Protein 8BCS (pdb70)

Radius of gyration: 12.19 Å; Cα contacts (8 Å, |Δi|>4): 11; chains: 1; bounding box: 33×23×24 Å

Sequence (49 aa):
GELEALAKKLKALAWKLKALSKEPSAQELEALAQELEALAKKLKALAQG

Solvent-accessible surface area: 3656 Å² total; per-residue (Å²): 88,86,108,61,64,29,63,89,42,82,120,57,12,65,186,101,81,100,58,20,79,109,134,85,56,81,70,71,75,78,55,7,43,114,76,70,111,68,18,48,58,40,70,108,64,74,90,96,98

B-factor: mean 67.81, std 10.13, range [47.21, 111.09]

Foldseek 3Di:
DVVVVLVVVVVVLVVVVVVCVVVDDDVVVVVSVVVVVVSVVVVVVVVVD

Structure (mmCIF, N/CA/C/O backbone):
data_8BCS
#
_entry.id   8BCS
#
_cell.length_a   36.438
_cell.length_b   36.438
_cell.length_c   59.329
_cell.angle_alpha   90.000
_cell.angle_beta   90.000
_cell.angle_gamma   120.000
#
_symmetry.space_group_name_H-M   'P 31 2 1'
#
loop_
_entity.id
_entity.type
_entity.pdbx_description
1 polymer CC-HP1.0
2 non-polymer 'ACETATE ION'
#
loop_
_atom_site.group_PDB
_atom_site.id
_atom_site.type_symbol
_atom_site.label_atom_id
_atom_site.label_alt_id
_atom_site.label_comp_id
_atom_site.label_asym_id
_atom_site.label_entity_id
_atom_site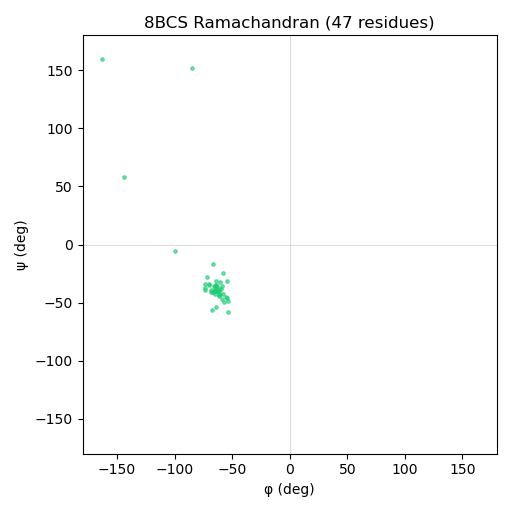.label_seq_id
_atom_site.pdbx_PDB_ins_code
_atom_site.Cartn_x
_atom_site.Cartn_y
_atom_site.Cartn_z
_atom_site.occupancy
_atom_site.B_iso_or_equiv
_atom_site.auth_seq_id
_atom_site.auth_comp_id
_atom_site.auth_asym_id
_atom_site.auth_atom_id
_atom_site.pdbx_PDB_model_num
ATOM 1 N N . GLY A 1 2 ? 6.85900 -20.61100 -4.54400 1.000 76.43139 1 GLY A N 1
ATOM 2 C CA . GLY A 1 2 ? 7.95900 -20.17600 -3.69800 1.000 79.10117 1 GLY A CA 1
ATOM 3 C C . GLY A 1 2 ? 7.57400 -19.06800 -2.72800 1.000 81.16454 1 GLY A C 1
ATOM 4 O O . GLY A 1 2 ? 6.51300 -19.13400 -2.09700 1.000 80.51968 1 GLY A O 1
ATOM 5 N N . GLU A 1 3 ? 8.44000 -18.05300 -2.59900 1.000 73.30581 2 GLU A N 1
ATOM 6 C CA . GLU A 1 3 ? 8.12000 -16.88700 -1.77700 1.000 72.35462 2 GLU A CA 1
ATOM 7 C C . GLU A 1 3 ? 6.79700 -16.24600 -2.19500 1.000 71.11860 2 GLU A C 1
ATOM 8 O O . GLU A 1 3 ? 6.08200 -15.68900 -1.35700 1.000 67.49324 2 GLU A O 1
ATOM 11 N N . LEU A 1 4 ? 6.45700 -16.31600 -3.48600 1.000 69.63603 3 LEU A N 1
ATOM 12 C CA . LEU A 1 4 ? 5.16700 -15.81500 -3.94000 1.000 73.11587 3 LEU A CA 1
ATOM 13 C C . LEU A 1 4 ? 4.02600 -16.69600 -3.44400 1.000 72.41030 3 LEU A C 1
ATOM 14 O O . LEU A 1 4 ? 2.93400 -16.19600 -3.16200 1.000 65.67578 3 LEU A O 1
ATOM 19 N N . GLU A 1 5 ? 4.26100 -18.01200 -3.35600 1.000 76.83114 4 GLU A N 1
ATOM 20 C CA . GLU A 1 5 ? 3.26900 -18.91500 -2.78100 1.000 76.49655 4 GLU A CA 1
ATOM 21 C C . GLU A 1 5 ? 3.00500 -18.56800 -1.32600 1.000 75.83578 4 GLU A C 1
ATOM 22 O O . GLU A 1 5 ? 1.85200 -18.58300 -0.87300 1.000 75.43506 4 GLU A O 1
ATOM 24 N N . ALA A 1 6 ? 4.06400 -18.23100 -0.58300 1.000 71.42304 5 ALA A N 1
ATOM 25 C CA . ALA A 1 6 ? 3.90000 -17.79500 0.80100 1.000 68.67674 5 ALA A CA 1
ATOM 26 C C . ALA A 1 6 ? 3.13900 -16.47500 0.88800 1.000 67.05627 5 ALA A C 1
ATOM 27 O O . ALA A 1 6 ? 2.33700 -16.27400 1.80800 1.000 62.22372 5 ALA A O 1
ATOM 29 N N . LEU A 1 7 ? 3.35800 -15.56800 -0.06800 1.000 65.77198 6 LEU A N 1
ATOM 30 C CA . LEU A 1 7 ? 2.69600 -14.27400 0.02200 1.000 62.13598 6 LEU A CA 1
ATOM 31 C C . LEU A 1 7 ? 1.22300 -14.39600 -0.31700 1.000 60.08597 6 LEU A C 1
ATOM 32 O O . LEU A 1 7 ? 0.38400 -13.71500 0.28700 1.000 58.59948 6 LEU A O 1
ATOM 37 N N . ALA A 1 8 ? 0.89000 -15.25100 -1.29000 1.000 60.32911 7 ALA A N 1
ATOM 38 C CA . ALA A 1 8 ? -0.51100 -15.49400 -1.59600 1.000 62.64202 7 ALA A CA 1
ATOM 39 C C . ALA A 1 8 ? -1.23500 -16.02400 -0.37000 1.000 60.96131 7 ALA A C 1
ATOM 40 O O . ALA A 1 8 ? -2.39300 -15.67800 -0.12300 1.000 57.26670 7 ALA A O 1
ATOM 42 N N . LYS A 1 9 ? -0.55100 -16.83500 0.43100 1.000 59.83908 8 LYS A N 1
ATOM 43 C CA . LYS A 1 9 ? -1.14900 -17.31900 1.66500 1.000 63.23643 8 LYS A CA 1
ATOM 44 C C . LYS A 1 9 ? -1.41100 -16.17400 2.63700 1.000 57.76002 8 LYS A C 1
ATOM 45 O O . LYS A 1 9 ? -2.45700 -16.14300 3.30000 1.000 54.30191 8 LYS A O 1
ATOM 48 N N . LYS A 1 10 ? -0.46000 -15.23800 2.76900 1.000 52.65869 9 LYS A N 1
ATOM 49 C CA . LYS A 1 10 ? -0.70300 -14.13500 3.69600 1.000 55.08815 9 LYS A CA 1
ATOM 50 C C . LYS A 1 10 ? -1.85800 -13.26900 3.21100 1.000 50.44448 9 LYS A C 1
ATOM 51 O O . LYS A 1 10 ? -2.64300 -12.79100 4.03000 1.000 47.83588 9 LYS A O 1
ATOM 53 N N . LEU A 1 11 ? -1.98600 -13.09000 1.88800 1.000 50.87733 10 LEU A N 1
ATOM 54 C CA . LEU A 1 11 ? -3.07100 -12.29700 1.31200 1.000 52.75617 10 LEU A CA 1
ATOM 55 C C . LEU A 1 11 ? -4.42500 -12.98300 1.48600 1.000 52.19225 10 LEU A C 1
ATOM 56 O O . LEU A 1 11 ? -5.43200 -12.31800 1.73000 1.000 52.57194 10 LEU A O 1
ATOM 61 N N . LYS A 1 12 ? -4.48000 -14.30500 1.34300 1.000 55.64496 11 LYS A N 1
ATOM 62 C CA . LYS A 1 12 ? -5.71300 -15.01100 1.66400 1.000 55.76974 11 LYS A CA 1
ATOM 63 C C . LYS A 1 12 ? -6.03500 -14.89800 3.15600 1.000 55.64529 11 LYS A C 1
ATOM 64 O O . LYS A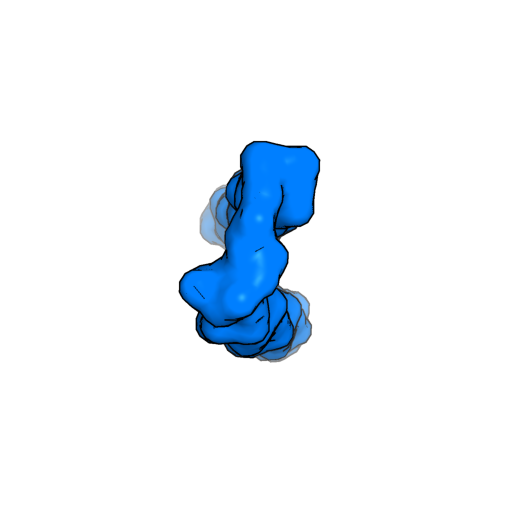 1 12 ? -7.20500 -14.76600 3.53700 1.000 54.63972 11 LYS A O 1
ATOM 68 N N . ALA A 1 13 ? -5.01100 -14.93700 4.01700 1.000 49.04166 12 ALA A N 1
ATOM 69 C CA . ALA A 1 13 ? -5.24400 -14.71700 5.44600 1.000 51.42783 12 ALA A CA 1
ATOM 70 C C . ALA A 1 13 ? -5.76500 -13.30500 5.71500 1.000 55.48191 12 ALA A C 1
ATOM 71 O O . ALA A 1 13 ? -6.67300 -13.11600 6.53800 1.000 50.82801 12 ALA A O 1
ATOM 73 N N . LEU A 1 14 ? -5.22900 -12.30500 5.01000 1.000 52.77748 13 LEU A N 1
ATOM 74 C CA . LEU A 1 14 ? -5.67000 -10.93600 5.25600 1.000 54.90737 13 LEU A CA 1
ATOM 75 C C . LEU A 1 14 ? -7.09700 -10.70500 4.76400 1.000 53.66748 13 LEU A C 1
ATOM 76 O O . LEU A 1 14 ? -7.83900 -9.91600 5.36500 1.000 52.82704 13 LEU A O 1
ATOM 81 N N . ALA A 1 15 ? -7.49000 -11.35900 3.66300 1.000 52.71308 14 ALA A N 1
ATOM 82 C CA . ALA A 1 15 ? -8.86000 -11.21700 3.17800 1.000 54.83874 14 ALA A CA 1
ATOM 83 C C . ALA A 1 15 ? -9.84700 -11.77900 4.18500 1.000 56.90218 14 ALA A C 1
ATOM 84 O O . ALA A 1 15 ? -10.98900 -11.30100 4.29000 1.000 54.55772 14 ALA A O 1
ATOM 86 N N . TRP A 1 16 ? -9.41300 -12.79600 4.91900 1.000 51.18437 15 TRP A N 1
ATOM 87 C CA . TRP A 1 16 ? -10.21100 -13.41400 5.96700 1.000 57.82145 15 TRP A CA 1
ATOM 88 C C . TRP A 1 16 ? -10.28600 -12.52100 7.19200 1.000 58.52110 15 TRP A C 1
ATOM 89 O O . TRP A 1 16 ? -11.32500 -12.45500 7.86500 1.000 58.31636 15 TRP A O 1
ATOM 100 N N . LYS A 1 17 ? -9.17800 -11.86100 7.52500 1.000 50.49470 16 LYS A N 1
ATOM 101 C CA . LYS A 1 17 ? -9.22400 -10.85000 8.57000 1.000 58.88694 16 LYS A CA 1
ATOM 102 C C . LYS A 1 17 ? -10.24300 -9.77200 8.22000 1.000 60.10256 16 LYS A C 1
ATOM 103 O O . LYS A 1 17 ? -11.02700 -9.35500 9.07400 1.000 58.02648 16 LYS A O 1
ATOM 109 N N . LEU A 1 18 ? -10.27200 -9.34400 6.95500 1.000 57.74343 17 LEU A N 1
ATOM 110 C CA . LEU A 1 18 ? -11.16500 -8.25800 6.56500 1.000 61.35347 17 LEU A CA 1
ATOM 111 C C . LEU A 1 18 ? -12.61000 -8.71900 6.50600 1.000 60.86895 17 LEU A C 1
ATOM 112 O O . LEU A 1 18 ? -13.51100 -7.93100 6.80400 1.000 63.40726 17 LEU A O 1
ATOM 117 N N . LYS A 1 19 ? -12.85400 -9.97300 6.11000 1.000 62.27651 18 LYS A N 1
ATOM 118 C CA . LYS A 1 19 ? -14.21300 -10.49600 6.16700 1.000 64.14166 18 LYS A CA 1
ATOM 119 C C . LYS A 1 19 ? -14.73500 -10.49400 7.60100 1.000 63.91169 18 LYS A C 1
ATOM 120 O O . LYS A 1 19 ? -15.88000 -10.09400 7.85600 1.000 67.32837 18 LYS A O 1
ATOM 124 N N . ALA A 1 20 ? -13.90200 -10.92100 8.55300 1.000 59.25487 19 ALA A N 1
ATOM 125 C CA . ALA A 1 20 ? -14.30900 -10.87100 9.95100 1.000 66.38075 19 ALA A CA 1
ATOM 126 C C . ALA A 1 20 ? -14.44700 -9.43500 10.42300 1.000 68.90363 19 ALA A C 1
ATOM 127 O O . ALA A 1 20 ? -15.38500 -9.10200 11.15100 1.000 67.71174 19 ALA A O 1
ATOM 129 N N . LEU A 1 21 ? -13.51300 -8.57700 10.01200 1.000 65.30014 20 LEU A N 1
ATOM 130 C CA . LEU A 1 21 ? -13.51800 -7.19400 10.46600 1.000 70.09726 20 LEU A CA 1
ATOM 131 C C . LEU A 1 21 ? -14.79300 -6.46700 10.06100 1.000 70.86912 20 LEU A C 1
ATOM 132 O O . LEU A 1 2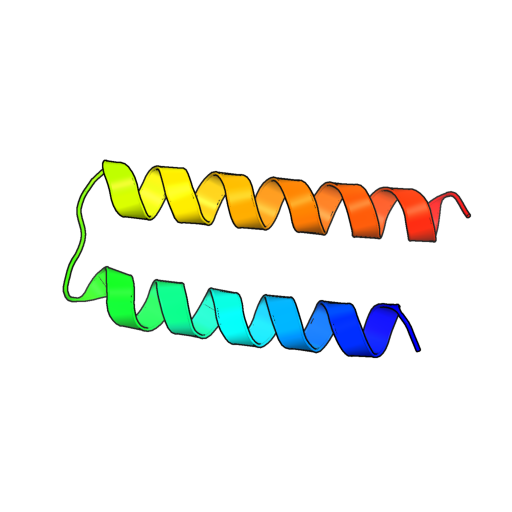1 ? -15.24800 -5.56400 10.77000 1.000 75.52918 20 LEU A O 1
ATOM 137 N N . SER A 1 22 ? -15.37000 -6.83200 8.91800 1.000 68.73910 21 SER A N 1
ATOM 138 C CA . SER A 1 22 ? -16.56300 -6.17000 8.42700 1.000 68.68093 21 SER A CA 1
ATOM 139 C C . SER A 1 22 ? -17.76700 -6.42100 9.32800 1.000 76.47698 21 SER A C 1
ATOM 140 O O . SER A 1 22 ? -18.75200 -5.67400 9.25800 1.000 74.99871 21 SER A O 1
ATOM 143 N N . LYS A 1 23 ? -17.71100 -7.42700 10.19500 1.000 73.66385 22 LYS A N 1
ATOM 144 C CA . LYS A 1 23 ? -18.76100 -7.59100 11.18700 1.000 76.30386 22 LYS A CA 1
ATOM 145 C C . LYS A 1 23 ? -18.37200 -7.05300 12.55700 1.000 74.65845 22 LYS A C 1
ATOM 146 O O . LYS A 1 23 ? -19.21200 -7.03200 13.45500 1.000 76.37161 22 LYS A O 1
ATOM 149 N N . GLU A 1 24 ? -17.12600 -6.61800 12.74100 1.000 81.68741 23 GLU A N 1
ATOM 150 C CA . GLU A 1 24 ? -16.63800 -6.14500 14.03900 1.000 84.13418 23 GLU A CA 1
ATOM 151 C C . GLU A 1 24 ? -15.68000 -4.98100 13.82000 1.000 83.83467 23 GLU A C 1
ATOM 152 O O . GLU A 1 24 ? -14.51500 -5.03700 14.21700 1.000 85.71636 23 GLU A O 1
ATOM 158 N N . PRO A 1 25 ? -16.13500 -3.91700 13.16900 1.000 77.06418 24 PRO A N 1
ATOM 159 C CA . PRO A 1 25 ? -15.17700 -2.91400 12.69400 1.000 76.71313 24 PRO A CA 1
ATOM 160 C C . PRO A 1 25 ? -14.83800 -1.90500 13.77000 1.000 76.92427 24 PRO A C 1
ATOM 161 O O . PRO A 1 25 ? -15.63300 -1.62200 14.66700 1.000 73.51584 24 PRO A O 1
ATOM 165 N N . SER A 1 26 ? -13.62600 -1.37000 13.65900 1.000 75.08316 25 SER A N 1
ATOM 166 C CA . SER A 1 26 ? -13.27200 -0.10600 14.28800 1.000 77.11393 25 SER A CA 1
ATOM 167 C C . SER A 1 26 ? -11.99400 0.40500 13.63800 1.000 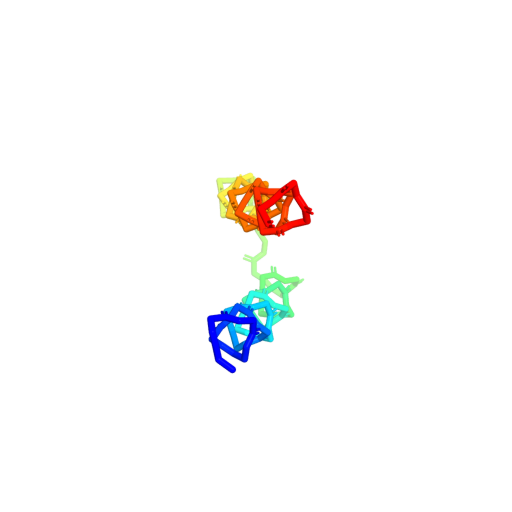74.47447 25 SER A C 1
ATOM 168 O O . SER A 1 26 ? -11.24400 -0.35800 13.01400 1.000 75.13858 25 SER A O 1
ATOM 171 N N . ALA A 1 27 ? -11.76900 1.71300 13.79100 1.000 74.54620 26 ALA A N 1
ATOM 172 C CA . ALA A 1 27 ? -10.67700 2.38500 13.09800 1.000 73.93400 26 ALA A CA 1
ATOM 173 C C . ALA A 1 27 ? -9.34300 1.69600 13.35700 1.000 75.35424 26 ALA A C 1
ATOM 174 O O . ALA A 1 27 ? -8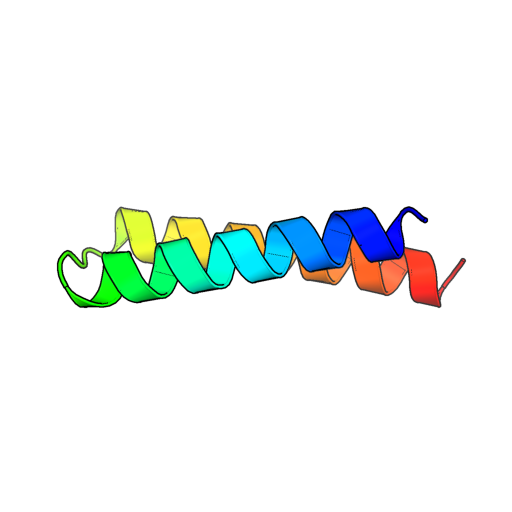.59300 1.40600 12.42200 1.000 75.64776 26 ALA A O 1
ATOM 176 N N . GLN A 1 28 ? -9.03800 1.42200 14.61000 1.000 79.35274 27 GLN A N 1
ATOM 177 C CA . GLN A 1 28 ? -7.70300 0.85100 14.89500 1.000 77.35715 27 GLN A CA 1
ATOM 178 C C . GLN A 1 28 ? -7.48400 -0.38700 14.03000 1.000 75.34552 27 GLN A C 1
ATOM 179 O O . GLN A 1 28 ? -6.51300 -0.40100 13.26800 1.000 76.45751 27 GLN A O 1
ATOM 181 N N . GLU A 1 29 ? -8.36100 -1.37400 14.14300 1.000 74.46948 28 GLU A N 1
ATOM 182 C CA . GLU A 1 29 ? -8.14400 -2.65900 13.43500 1.000 71.28374 28 GLU A CA 1
ATOM 183 C C . GLU A 1 29 ? -8.07600 -2.41800 11.92700 1.000 72.04848 28 GLU A C 1
ATOM 184 O O . GLU A 1 29 ? -7.26800 -3.07800 11.26000 1.000 65.93678 28 GLU A O 1
ATOM 190 N N . LEU A 1 30 ? -8.90500 -1.51300 11.42300 1.000 69.99646 29 LEU A N 1
ATOM 191 C CA . LEU A 1 30 ? -8.94200 -1.28100 9.96200 1.000 71.37900 29 LEU A CA 1
ATOM 192 C C . LEU A 1 30 ? -7.61800 -0.64500 9.53600 1.000 69.80895 29 LEU A C 1
ATOM 193 O O . LEU A 1 30 ? -6.94300 -1.23200 8.68000 1.000 67.70108 29 LEU A O 1
ATOM 198 N N . GLU A 1 31 ? -7.25400 0.49200 10.12700 1.000 69.78794 30 GLU A N 1
ATOM 199 C CA . GLU A 1 31 ? -5.96000 1.06600 9.76900 1.000 70.95285 30 GLU A CA 1
ATOM 200 C C . GLU A 1 31 ? -4.81700 0.08800 10.03600 1.000 70.82753 30 GLU A C 1
ATOM 201 O O . GLU A 1 31 ? -3.78100 0.15800 9.35300 1.000 68.56654 30 GLU A O 1
ATOM 204 N N . ALA A 1 32 ? -5.01300 -0.85800 10.96000 1.000 69.24493 31 ALA A N 1
ATOM 205 C CA . ALA A 1 32 ? -4.04800 -1.93900 11.16000 1.000 69.53212 31 ALA A CA 1
ATOM 206 C C . ALA A 1 32 ? -3.95000 -2.83100 9.93000 1.000 69.14741 31 ALA A C 1
ATOM 207 O O . ALA A 1 32 ? -2.85300 -3.10100 9.42600 1.000 62.98450 31 ALA A O 1
ATOM 209 N N . LEU A 1 33 ? -5.09000 -3.34500 9.46400 1.000 65.13859 32 LEU A N 1
ATOM 210 C CA . LEU A 1 33 ? -5.07200 -4.20800 8.29200 1.000 66.10000 32 LEU A CA 1
ATOM 211 C C . LEU A 1 33 ? -4.59800 -3.44900 7.06100 1.000 60.62079 32 LEU A C 1
ATOM 212 O O . LEU A 1 33 ? -3.87000 -3.99700 6.22800 1.000 57.79616 32 LEU A O 1
ATOM 217 N N . ALA A 1 34 ? -4.98500 -2.17900 6.94200 1.000 65.73361 33 ALA A N 1
ATOM 218 C CA . ALA A 1 34 ? -4.52200 -1.36000 5.83100 1.000 62.12816 33 ALA A CA 1
ATOM 219 C C . ALA A 1 34 ? -3.00500 -1.35200 5.76000 1.000 65.82335 33 ALA A C 1
ATOM 220 O O . ALA A 1 34 ? -2.42300 -1.52800 4.68500 1.000 63.16955 33 ALA A O 1
ATOM 222 N N . GLN A 1 35 ? -2.33500 -1.16800 6.89800 1.000 64.01801 34 GLN A N 1
ATOM 223 C CA . GLN A 1 35 ? -0.87800 -1.13600 6.84100 1.000 63.35922 34 GLN A CA 1
ATOM 224 C C . GLN A 1 35 ? -0.29600 -2.52800 6.58500 1.000 64.98933 34 GLN A C 1
ATOM 225 O O . GLN A 1 35 ? 0.76300 -2.65200 5.94900 1.000 61.88839 34 GLN A O 1
ATOM 231 N N . GLU A 1 36 ? -1.00000 -3.58200 7.00100 1.000 59.07667 35 GLU A N 1
ATOM 232 C CA . GLU A 1 36 ? -0.59400 -4.93500 6.62500 1.000 57.79161 35 GLU A CA 1
ATOM 233 C C . GLU A 1 36 ? -0.59700 -5.12800 5.10800 1.000 61.48870 35 GLU A C 1
ATOM 234 O O . GLU A 1 36 ? 0.31000 -5.76800 4.55500 1.000 63.46268 35 GLU A O 1
ATOM 240 N N . LEU A 1 37 ? -1.62300 -4.61800 4.41400 1.000 56.51518 36 LEU A N 1
ATOM 241 C CA . LEU A 1 37 ? -1.64300 -4.73900 2.95400 1.000 58.51873 36 LEU A CA 1
ATOM 242 C C . LEU 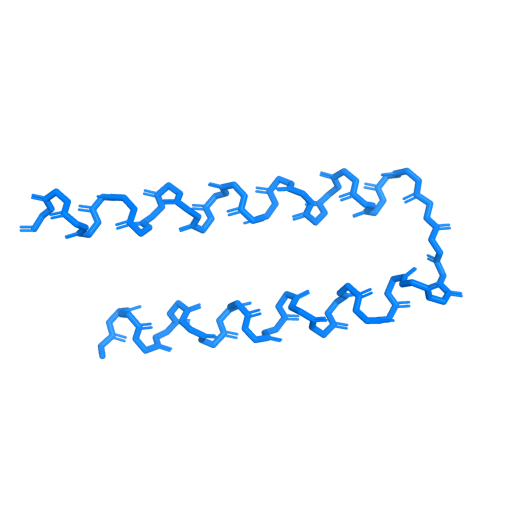A 1 37 ? -0.48000 -3.98100 2.33000 1.000 60.82026 36 LEU A C 1
ATOM 243 O O . LEU A 1 37 ? 0.15500 -4.46200 1.38200 1.000 56.88586 36 LEU A O 1
ATOM 248 N N . GLU A 1 38 ? -0.17700 -2.79700 2.86200 1.000 64.65173 37 GLU A N 1
ATOM 249 C CA . GLU A 1 38 ? 0.87800 -1.97600 2.29100 1.000 65.20396 37 GLU A CA 1
ATOM 250 C C . GLU A 1 38 ? 2.23000 -2.66300 2.41300 1.000 64.52378 37 GLU A C 1
ATOM 251 O O . GLU A 1 38 ? 3.06600 -2.56600 1.50000 1.000 65.60692 37 GLU A O 1
ATOM 257 N N . ALA A 1 39 ? 2.44500 -3.39700 3.50700 1.000 59.58629 38 ALA A N 1
ATOM 258 C CA . ALA A 1 39 ? 3.71100 -4.10200 3.67600 1.000 61.60115 38 ALA A CA 1
ATOM 259 C C . ALA A 1 39 ? 3.83700 -5.24000 2.67500 1.000 65.17288 38 ALA A C 1
ATOM 260 O O . ALA A 1 39 ? 4.92400 -5.47000 2.11100 1.000 60.61500 38 ALA A O 1
ATOM 262 N N . LEU A 1 40 ? 2.73600 -5.95700 2.44800 1.000 57.87904 39 LEU A N 1
ATOM 263 C CA . LEU A 1 40 ? 2.73500 -7.04200 1.47700 1.000 61.97986 39 LEU A CA 1
ATOM 264 C C . LEU A 1 40 ? 2.93000 -6.51500 0.05800 1.000 62.96050 39 LEU A C 1
ATOM 265 O O . LEU A 1 40 ? 3.66700 -7.11000 -0.73300 1.000 63.34072 39 LEU A O 1
ATOM 270 N N . ALA A 1 41 ? 2.29000 -5.39100 -0.27000 1.000 63.95265 40 ALA A N 1
ATOM 271 C CA . ALA A 1 41 ? 2.49900 -4.75800 -1.56800 1.000 62.33169 40 ALA A CA 1
ATOM 272 C C . ALA A 1 41 ? 3.95300 -4.34000 -1.76100 1.000 66.57539 40 ALA A C 1
ATOM 273 O O . ALA A 1 41 ? 4.50400 -4.46900 -2.86000 1.000 65.66238 40 ALA A O 1
ATOM 275 N N . LYS A 1 42 ? 4.60000 -3.85200 -0.70700 1.000 59.44102 41 LYS A N 1
ATOM 276 C CA . LYS A 1 42 ? 6.00000 -3.47600 -0.84000 1.000 65.16556 41 LYS A CA 1
ATOM 277 C C . LYS A 1 42 ? 6.87500 -4.69600 -1.10600 1.000 69.72271 41 LYS A C 1
ATOM 278 O O . LYS A 1 42 ? 7.79500 -4.63600 -1.93500 1.000 65.74544 41 LYS A O 1
ATOM 280 N N . LYS A 1 43 ? 6.59600 -5.81800 -0.43100 1.00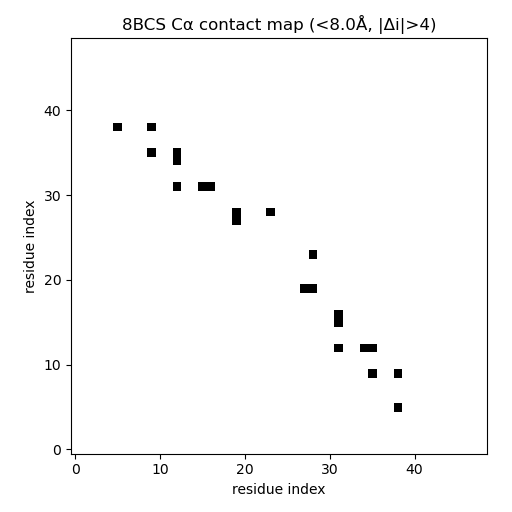0 66.17036 42 LYS A N 1
ATOM 281 C CA . LYS A 1 43 ? 7.32900 -7.04900 -0.71800 1.000 64.12313 42 LYS A CA 1
ATOM 282 C C . LYS A 1 43 ? 7.11600 -7.49800 -2.15900 1.000 65.46523 42 LYS A C 1
ATOM 283 O O . LYS A 1 43 ? 8.07300 -7.88700 -2.84100 1.000 68.65527 42 LYS A O 1
ATOM 285 N N . LEU A 1 44 ? 5.86700 -7.45900 -2.63600 1.000 63.22931 43 LEU A N 1
ATOM 286 C CA . LEU A 1 44 ? 5.58000 -7.82200 -4.02400 1.000 65.10834 43 LEU A CA 1
ATOM 287 C C . LEU A 1 44 ? 6.34900 -6.94000 -4.99200 1.000 69.03095 43 LEU A C 1
ATOM 288 O O . LEU A 1 44 ? 6.94800 -7.43000 -5.95700 1.000 71.84348 43 LEU A O 1
ATOM 293 N N . LYS A 1 45 ? 6.33100 -5.62600 -4.75700 1.000 66.64949 44 LYS A N 1
ATOM 294 C CA . LYS A 1 45 ? 7.08300 -4.71400 -5.60600 1.000 69.64418 44 LYS A CA 1
ATOM 295 C C . LYS A 1 45 ? 8.55200 -5.11800 -5.67000 1.000 74.45463 44 LYS A C 1
ATOM 296 O O . LYS A 1 45 ? 9.14200 -5.17000 -6.75600 1.000 74.76247 44 LYS A O 1
ATOM 300 N N . ALA A 1 46 ? 9.15100 -5.44200 -4.51800 1.000 69.44878 45 ALA A N 1
ATOM 301 C CA . ALA A 1 46 ? 10.55900 -5.83800 -4.50500 1.000 73.57991 45 ALA A CA 1
ATOM 302 C C . ALA A 1 46 ? 10.80200 -7.10000 -5.33000 1.000 76.83136 45 ALA A C 1
ATOM 303 O O . ALA A 1 46 ? 11.82400 -7.21100 -6.02300 1.000 78.10632 45 ALA A O 1
ATOM 305 N N . LEU A 1 47 ? 9.89000 -8.07300 -5.25200 1.000 73.98153 46 LEU A N 1
ATOM 306 C CA . LEU A 1 47 ? 10.04200 -9.28000 -6.05800 1.000 74.08721 46 LEU A CA 1
ATOM 307 C C . LEU A 1 47 ? 9.92900 -8.95800 -7.54100 1.000 78.24196 46 LEU A C 1
ATOM 308 O O . LEU A 1 47 ? 10.66900 -9.51300 -8.36500 1.000 82.99279 46 LEU A O 1
ATOM 313 N N . ALA A 1 48 ? 9.00600 -8.06100 -7.90100 1.000 76.90432 47 ALA A N 1
ATOM 314 C CA . ALA A 1 48 ? 8.93300 -7.58100 -9.27700 1.000 77.87241 47 ALA A CA 1
ATOM 315 C C . ALA A 1 48 ? 10.26300 -6.97500 -9.71300 1.000 81.80297 47 ALA A C 1
ATOM 316 O O . ALA A 1 48 ? 10.79000 -7.31900 -10.77300 1.000 83.62521 47 ALA A O 1
ATOM 318 N N . GLN A 1 49 ? 10.82800 -6.07800 -8.90000 1.000 79.87039 48 GLN A N 1
ATOM 319 C CA . GLN A 1 49 ? 12.12600 -5.50300 -9.24500 1.000 88.25710 48 GLN A CA 1
ATOM 320 C C . GLN A 1 49 ? 13.21000 -6.57300 -9.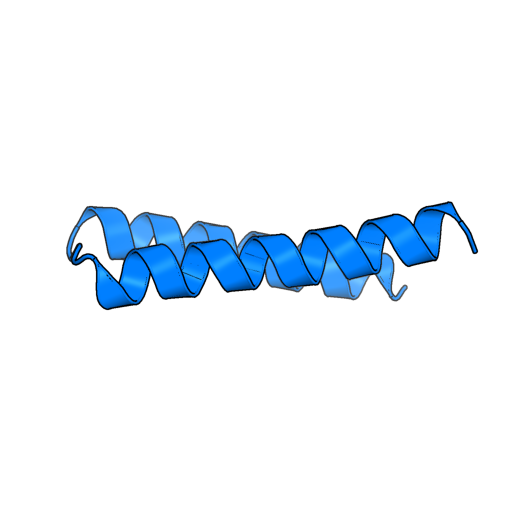27400 1.000 88.60277 48 GLN A C 1
ATOM 321 O O . GLN A 1 49 ? 14.10900 -6.52800 -10.11400 1.000 91.56279 48 GLN A O 1
ATOM 323 N N . GLY A 1 50 ? 13.12700 -7.55800 -8.38200 1.000 90.85443 49 GLY A N 1
ATOM 324 C CA . GLY A 1 50 ? 14.14300 -8.59700 -8.32100 1.000 93.74325 49 GLY A CA 1
ATOM 325 C C . GLY A 1 50 ? 13.92600 -9.72000 -9.32600 1.000 96.99323 49 GLY A C 1
ATOM 326 O O . GLY A 1 50 ? 14.68300 -9.88500 -10.28800 1.000 96.53241 49 GLY A O 1
#

Secondary structure (DSSP, 8-state):
-HHHHHHHHHHHHHHHHHHHTTS--HHHHHHHHHHHHHHHHHHHHHHH-

Nearest PDB structures (foldseek):
  8bcs-assembly1_A-2  TM=1.021E+00  e=8.111E-05  synthetic construct
  8szz-assembly1_s  TM=8.632E-01  e=1.304E+00  synthetic construct
  8szz-assembly1_v  TM=6.860E-01  e=1.527E+00  synthetic construct